Protein AF-A0A522W510-F1 (afdb_monomer)

Foldseek 3Di:
DPVLLQVLQLLLLVLVCVPPNLQLSQVLLVVQPQWDADSNSGTPGGDDDSQSSLVSSLVSQCVVPNVVSLVSSLVSVVVSCVVVVPDDHHPSSDD

Secondary structure (DSSP, 8-state):
--HHHHHHHHHHHHHHHHHH-HHHHHHHHTTSTTEEE-TTS-EEEE-S-HHHHHHHHHHHHHHHHTHHHHHHHHHHHHHHHHH-TT----GGG--

Sequence (95 aa):
MDPRYQELMNAIIQRQASILGIAVAVRRARKVAGLVVGDDGKVLSLSKPPLEALEQMTKEFIDLSGDVGKVFCKVVSKETLKKYPDLKLPEILKD

Radius of gyration: 11.7 Å; Cα contacts (8 Å, |Δi|>4): 128; chains: 1; bounding box: 29×23×30 Å

Mean predicted aligned error: 2.63 Å

Solvent-accessible surface area (backbone atoms only — not comparable to full-atom values): 5301 Å² total; per-residue (Å²): 122,65,66,68,55,48,51,49,52,27,50,39,35,50,54,43,17,77,76,65,35,50,71,54,28,35,57,44,46,53,67,28,81,57,41,40,60,43,90,88,36,43,67,76,48,61,78,58,62,65,53,62,48,52,42,47,36,49,48,44,41,23,76,73,51,43,68,60,33,46,51,53,45,29,55,48,47,55,61,46,32,76,79,38,76,83,64,82,70,39,76,90,54,52,133

pLDDT: mean 94.11, std 4.07, range [67.62, 98.06]

Structure (mmCIF, N/CA/C/O backbone):
data_AF-A0A522W510-F1
#
_entry.id   AF-A0A522W510-F1
#
loop_
_atom_site.group_PDB
_atom_site.id
_atom_site.type_symbol
_atom_site.label_atom_id
_atom_site.label_alt_id
_atom_site.label_comp_id
_atom_site.label_asym_id
_atom_site.label_entity_id
_atom_site.label_seq_id
_atom_site.pdbx_PDB_ins_code
_atom_site.Cartn_x
_atom_site.Cartn_y
_atom_site.Cartn_z
_atom_site.occupancy
_atom_site.B_iso_or_equiv
_atom_site.auth_seq_id
_atom_site.auth_comp_id
_atom_site.auth_asym_id
_atom_site.auth_atom_id
_atom_site.pdbx_PDB_model_num
ATOM 1 N N . MET A 1 1 ? -17.659 -0.823 0.243 1.00 80.06 1 MET A N 1
ATOM 2 C CA . MET A 1 1 ? -16.252 -0.710 0.688 1.00 80.06 1 MET A CA 1
ATOM 3 C C . MET A 1 1 ? -16.141 0.487 1.618 1.00 80.06 1 MET A C 1
ATOM 5 O O . MET A 1 1 ? -16.850 1.455 1.381 1.00 80.06 1 MET A O 1
ATOM 9 N N . ASP A 1 2 ? -15.315 0.424 2.663 1.00 89.31 2 ASP A N 1
ATOM 10 C CA . ASP A 1 2 ? -15.053 1.582 3.533 1.00 89.31 2 ASP A CA 1
ATOM 11 C C . ASP A 1 2 ? -14.225 2.635 2.754 1.00 89.31 2 ASP A C 1
ATOM 13 O O . ASP A 1 2 ? -13.136 2.297 2.270 1.00 89.31 2 ASP A O 1
ATOM 17 N N . PRO A 1 3 ? -14.713 3.886 2.606 1.00 91.69 3 PRO A N 1
ATOM 18 C CA . PRO A 1 3 ? -14.045 4.934 1.827 1.00 91.69 3 PRO A CA 1
ATOM 19 C C . PRO A 1 3 ? -12.624 5.265 2.298 1.00 91.69 3 PRO A C 1
ATOM 21 O O . PRO A 1 3 ? -11.784 5.651 1.490 1.00 91.69 3 PRO A O 1
ATOM 24 N N . ARG A 1 4 ? -12.318 5.071 3.585 1.00 94.69 4 ARG A N 1
ATOM 25 C CA . ARG A 1 4 ? -10.990 5.365 4.149 1.00 94.69 4 ARG A CA 1
ATOM 26 C C . ARG A 1 4 ? -9.936 4.400 3.616 1.00 94.69 4 ARG A C 1
ATOM 28 O O . ARG A 1 4 ? -8.827 4.803 3.275 1.00 94.69 4 ARG A O 1
ATOM 35 N N . TYR A 1 5 ? -10.305 3.126 3.470 1.00 95.00 5 TYR A N 1
ATOM 36 C CA . TYR A 1 5 ? -9.443 2.137 2.822 1.00 95.00 5 TYR A CA 1
ATOM 37 C C . TYR A 1 5 ? -9.334 2.378 1.317 1.00 95.00 5 TYR A C 1
ATOM 39 O O . TYR A 1 5 ? -8.272 2.130 0.755 1.00 95.00 5 TYR A O 1
ATOM 47 N N . GLN A 1 6 ? -10.386 2.894 0.670 1.00 95.06 6 GLN A N 1
ATOM 4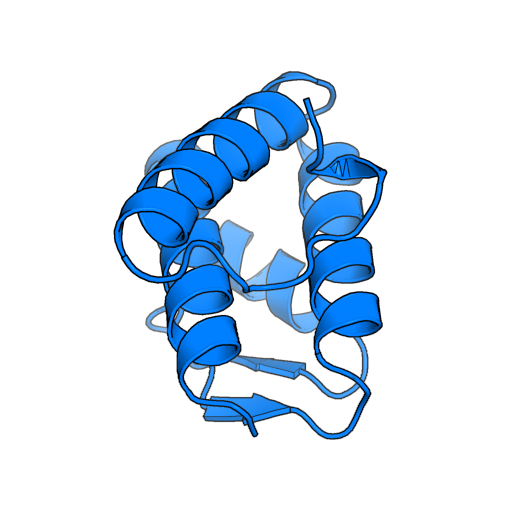8 C CA . GLN A 1 6 ? -10.305 3.317 -0.731 1.00 95.06 6 GLN A CA 1
ATOM 49 C C . GLN A 1 6 ? -9.247 4.390 -0.929 1.00 95.06 6 GLN A C 1
ATOM 51 O O . GLN A 1 6 ? -8.399 4.261 -1.808 1.00 95.06 6 GLN A O 1
ATOM 56 N N . GLU A 1 7 ? -9.296 5.436 -0.102 1.00 96.00 7 GLU A N 1
ATOM 57 C CA . GLU A 1 7 ? -8.341 6.537 -0.154 1.00 96.00 7 GLU A CA 1
ATOM 58 C C . GLU A 1 7 ? -6.920 6.033 0.093 1.00 96.00 7 GLU A C 1
ATOM 60 O O . GLU A 1 7 ? -6.029 6.336 -0.698 1.00 96.00 7 GLU A O 1
ATOM 65 N N . LEU A 1 8 ? -6.718 5.193 1.113 1.00 96.38 8 LEU A N 1
ATOM 66 C CA . LEU A 1 8 ? -5.409 4.610 1.402 1.00 96.38 8 LEU A CA 1
ATOM 67 C C . LEU A 1 8 ? -4.879 3.761 0.239 1.00 96.38 8 LEU A C 1
ATOM 69 O O . LEU A 1 8 ? -3.724 3.905 -0.162 1.00 96.38 8 LEU A O 1
ATOM 73 N N . MET A 1 9 ? -5.710 2.881 -0.324 1.00 97.12 9 MET A N 1
ATOM 74 C CA . MET A 1 9 ? -5.292 2.028 -1.437 1.00 97.12 9 MET A CA 1
ATOM 75 C C . MET A 1 9 ? -4.964 2.854 -2.681 1.00 97.12 9 MET A C 1
ATOM 77 O O . MET A 1 9 ? -3.925 2.630 -3.299 1.00 97.12 9 MET A O 1
ATOM 81 N N . ASN A 1 10 ? -5.793 3.852 -3.001 1.00 97.50 10 ASN A N 1
ATOM 82 C CA . ASN A 1 10 ? -5.517 4.808 -4.071 1.00 97.50 10 ASN A CA 1
ATOM 83 C C . ASN A 1 10 ? -4.187 5.522 -3.833 1.00 97.50 10 ASN A C 1
ATOM 85 O O . ASN A 1 10 ? -3.342 5.553 -4.722 1.00 97.50 10 ASN A O 1
ATOM 89 N N . ALA A 1 11 ? -3.970 6.056 -2.632 1.00 96.75 11 ALA A N 1
ATOM 90 C CA . ALA A 1 11 ? -2.752 6.779 -2.297 1.00 96.75 11 ALA A CA 1
ATOM 91 C C . ALA A 1 11 ? -1.506 5.889 -2.437 1.00 96.75 11 ALA A C 1
ATOM 93 O O . ALA A 1 11 ? -0.494 6.330 -2.983 1.00 96.75 11 ALA A O 1
ATOM 94 N N . ILE A 1 12 ? -1.578 4.621 -2.015 1.00 96.81 12 ILE A N 1
ATOM 95 C CA . ILE A 1 12 ? -0.476 3.665 -2.185 1.00 96.81 12 ILE A CA 1
ATOM 96 C C . ILE A 1 12 ? -0.216 3.397 -3.669 1.00 96.81 12 ILE A C 1
ATOM 98 O O . ILE A 1 12 ? 0.935 3.471 -4.098 1.00 96.81 12 ILE A O 1
ATOM 102 N N . ILE A 1 13 ? -1.256 3.124 -4.462 1.00 97.69 13 ILE A N 1
ATOM 103 C CA . ILE A 1 13 ? -1.111 2.859 -5.901 1.00 97.69 13 ILE A CA 1
ATOM 104 C C . ILE A 1 13 ? -0.496 4.070 -6.604 1.00 97.69 13 ILE A C 1
ATOM 106 O O . ILE A 1 13 ? 0.448 3.904 -7.369 1.00 97.69 13 ILE A O 1
ATOM 110 N N . GLN A 1 14 ? -0.966 5.283 -6.307 1.00 97.25 14 GLN A N 1
ATOM 111 C CA . GLN A 1 14 ? -0.429 6.512 -6.895 1.00 97.25 14 GLN A CA 1
ATOM 112 C C . GLN A 1 14 ? 1.018 6.765 -6.472 1.00 97.25 14 GLN A C 1
ATOM 114 O O . GLN A 1 14 ? 1.856 7.139 -7.296 1.00 97.25 14 GLN A O 1
ATOM 119 N N . ARG A 1 15 ? 1.359 6.495 -5.207 1.00 96.25 15 ARG A N 1
ATOM 120 C CA . ARG A 1 15 ? 2.744 6.614 -4.757 1.00 96.25 15 ARG A CA 1
ATOM 121 C C . ARG A 1 15 ? 3.653 5.651 -5.509 1.00 96.25 15 ARG A C 1
ATOM 123 O O . ARG A 1 15 ? 4.686 6.078 -6.014 1.00 96.25 15 ARG A O 1
ATOM 130 N N . GLN A 1 16 ? 3.251 4.390 -5.635 1.00 95.25 16 GLN A N 1
ATOM 131 C CA . GLN A 1 16 ? 4.003 3.382 -6.381 1.00 95.25 16 GLN A CA 1
ATOM 132 C C . GLN A 1 16 ? 4.068 3.721 -7.877 1.00 95.25 16 GLN A C 1
ATOM 134 O O . GLN A 1 16 ? 5.118 3.570 -8.494 1.00 95.25 16 GLN A O 1
ATOM 139 N N . ALA A 1 17 ? 2.997 4.272 -8.452 1.00 96.50 17 ALA A N 1
ATOM 140 C CA . ALA A 1 17 ? 2.963 4.741 -9.835 1.00 96.50 17 ALA A CA 1
ATOM 141 C C . ALA A 1 17 ? 3.976 5.865 -10.102 1.00 96.50 17 ALA A C 1
ATOM 143 O O . ALA A 1 17 ? 4.598 5.866 -11.160 1.00 96.50 17 ALA A O 1
ATOM 144 N N . SER A 1 18 ? 4.201 6.773 -9.143 1.00 94.94 18 SER A N 1
ATOM 145 C CA . SER A 1 18 ? 5.216 7.834 -9.275 1.00 94.94 18 SER A CA 1
ATOM 146 C C . SER A 1 18 ? 6.660 7.316 -9.347 1.00 94.94 18 SER A C 1
ATOM 148 O O . SER A 1 18 ? 7.544 8.046 -9.781 1.00 94.94 18 SER A O 1
ATOM 150 N N . ILE A 1 19 ? 6.896 6.065 -8.935 1.00 91.62 19 ILE A N 1
ATOM 151 C CA . ILE A 1 19 ? 8.226 5.440 -8.869 1.00 91.62 19 ILE A CA 1
ATOM 152 C C . ILE A 1 19 ? 8.402 4.404 -9.984 1.00 91.62 19 ILE A C 1
ATOM 154 O O . ILE A 1 19 ? 9.438 4.356 -10.637 1.00 91.62 19 ILE A O 1
ATOM 158 N N . LEU A 1 20 ? 7.386 3.566 -10.198 1.00 93.81 20 LEU A N 1
ATOM 159 C CA . LEU A 1 20 ? 7.429 2.405 -11.090 1.00 93.81 20 LEU A CA 1
ATOM 160 C C . LEU A 1 20 ? 6.738 2.654 -12.439 1.00 93.81 20 LEU A C 1
ATOM 162 O O . LEU A 1 20 ? 6.832 1.828 -13.345 1.00 93.81 20 LEU A O 1
ATOM 166 N N . GLY A 1 21 ? 6.002 3.759 -12.561 1.00 96.38 21 GLY A N 1
ATOM 167 C CA . GLY A 1 21 ? 5.073 4.015 -13.655 1.00 96.38 21 GLY A CA 1
ATOM 168 C C . GLY A 1 21 ? 3.682 3.421 -13.403 1.00 96.38 21 GLY A C 1
ATOM 169 O O . GLY A 1 21 ? 3.522 2.351 -12.804 1.00 96.38 21 GLY A O 1
ATOM 170 N N . ILE A 1 22 ? 2.650 4.115 -13.897 1.00 97.25 22 ILE A N 1
ATOM 171 C CA . ILE A 1 22 ? 1.237 3.774 -13.654 1.00 97.25 22 ILE A CA 1
ATOM 172 C C . ILE A 1 22 ? 0.871 2.361 -14.119 1.00 97.25 22 ILE A C 1
ATOM 174 O O . ILE A 1 22 ? 0.228 1.617 -13.382 1.00 97.25 22 ILE A O 1
ATOM 178 N N . ALA A 1 23 ? 1.357 1.945 -15.291 1.00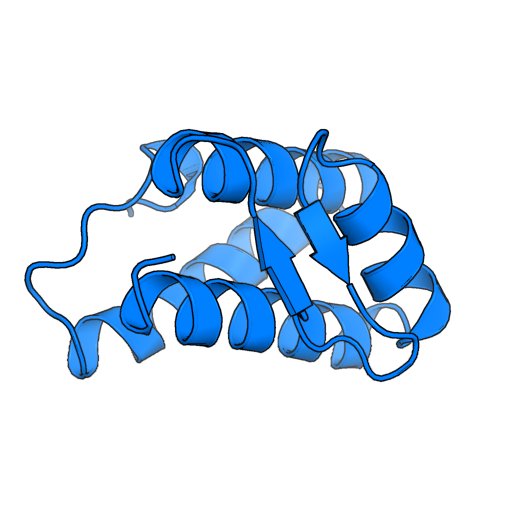 97.50 23 ALA A N 1
ATOM 179 C CA . ALA A 1 23 ? 1.067 0.625 -15.845 1.00 97.50 23 ALA A CA 1
ATOM 180 C C . ALA A 1 23 ? 1.571 -0.510 -14.936 1.00 97.50 23 ALA A C 1
ATOM 182 O O . ALA A 1 23 ? 0.873 -1.505 -14.729 1.00 97.50 23 ALA A O 1
ATOM 183 N N . VAL A 1 24 ? 2.764 -0.354 -14.351 1.00 96.75 24 VAL A N 1
ATOM 184 C CA . VAL A 1 24 ? 3.352 -1.352 -13.446 1.00 96.75 24 VAL A CA 1
ATOM 185 C C . VAL A 1 24 ? 2.598 -1.380 -12.120 1.00 96.75 24 VAL A C 1
ATOM 187 O O . VAL A 1 24 ? 2.260 -2.462 -11.633 1.00 96.75 24 VAL A O 1
ATOM 190 N N . ALA A 1 25 ? 2.281 -0.209 -11.564 1.00 97.19 25 ALA A N 1
ATOM 191 C CA . ALA A 1 25 ? 1.558 -0.108 -10.303 1.00 97.19 25 ALA A CA 1
ATOM 192 C C . ALA A 1 25 ? 0.151 -0.719 -10.387 1.00 97.19 25 ALA A C 1
ATOM 194 O O . ALA A 1 25 ? -0.217 -1.540 -9.545 1.00 97.19 25 ALA A O 1
ATOM 195 N N . VAL A 1 26 ? -0.598 -0.401 -11.448 1.00 98.06 26 VAL A N 1
ATOM 196 C CA . VAL A 1 26 ? -1.922 -0.981 -11.719 1.00 98.06 26 VAL A CA 1
ATOM 197 C C . VAL A 1 26 ? -1.825 -2.492 -11.903 1.00 98.06 26 VAL A C 1
ATOM 199 O O . VAL A 1 26 ? -2.601 -3.235 -11.301 1.00 98.06 26 VAL A O 1
ATOM 202 N N . ARG A 1 27 ? -0.851 -2.976 -12.687 1.00 97.75 27 ARG A N 1
ATOM 203 C CA . ARG A 1 27 ? -0.661 -4.417 -12.908 1.00 97.75 27 ARG A CA 1
ATOM 204 C C . ARG A 1 27 ? -0.399 -5.166 -11.602 1.00 97.75 27 ARG A C 1
ATOM 206 O O . ARG A 1 27 ? -0.921 -6.264 -11.433 1.00 97.75 27 ARG A O 1
ATOM 213 N N . ARG A 1 28 ? 0.391 -4.593 -10.688 1.00 96.56 28 ARG A N 1
ATOM 214 C CA . ARG A 1 28 ? 0.644 -5.177 -9.362 1.00 96.56 28 ARG A CA 1
ATOM 215 C C . ARG A 1 28 ? -0.601 -5.154 -8.486 1.00 96.56 28 ARG A C 1
ATOM 217 O O . ARG A 1 28 ? -0.970 -6.194 -7.955 1.00 96.56 28 ARG A O 1
ATOM 224 N N . ALA A 1 29 ? -1.305 -4.027 -8.411 1.00 97.19 29 ALA A N 1
ATOM 225 C CA . ALA A 1 29 ? -2.536 -3.929 -7.631 1.00 97.19 29 ALA A CA 1
ATOM 226 C C . ALA A 1 29 ? -3.615 -4.921 -8.112 1.00 97.19 29 ALA A C 1
ATOM 228 O O . 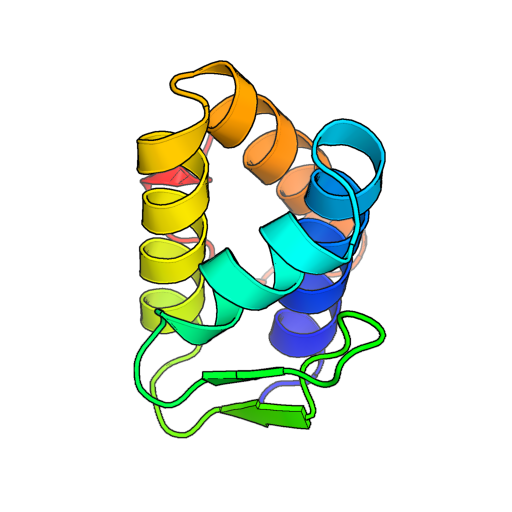ALA A 1 29 ? -4.261 -5.569 -7.297 1.00 97.19 29 ALA A O 1
ATOM 229 N N . ARG A 1 30 ? -3.750 -5.135 -9.428 1.00 97.56 30 ARG A N 1
ATOM 230 C CA . ARG A 1 30 ? -4.704 -6.098 -10.013 1.00 97.56 30 ARG A CA 1
ATOM 231 C C . ARG A 1 30 ? -4.417 -7.569 -9.685 1.00 97.56 30 ARG A C 1
ATOM 233 O O . ARG A 1 30 ? -5.288 -8.404 -9.904 1.00 97.56 30 ARG A O 1
ATOM 240 N N . LYS A 1 31 ? -3.239 -7.912 -9.153 1.00 97.19 31 LYS A N 1
ATOM 241 C CA . LYS A 1 31 ? -2.965 -9.273 -8.653 1.00 97.19 31 LYS A CA 1
ATOM 242 C C . LYS A 1 31 ? -3.668 -9.569 -7.328 1.00 97.19 31 LYS A C 1
ATOM 244 O O . LYS A 1 31 ? -3.823 -10.727 -6.951 1.00 97.19 31 LYS A O 1
ATOM 249 N N . VAL A 1 32 ? -4.116 -8.535 -6.622 1.00 96.81 32 VAL A N 1
ATOM 250 C CA . VAL A 1 32 ? -4.844 -8.668 -5.363 1.00 96.81 32 VAL A CA 1
ATOM 251 C C . VAL A 1 32 ? -6.242 -9.197 -5.669 1.00 96.81 32 VAL A C 1
ATOM 253 O O . VAL A 1 32 ? -7.089 -8.481 -6.197 1.00 96.81 32 VAL A O 1
ATOM 256 N N . ALA A 1 33 ? -6.505 -10.456 -5.315 1.00 94.8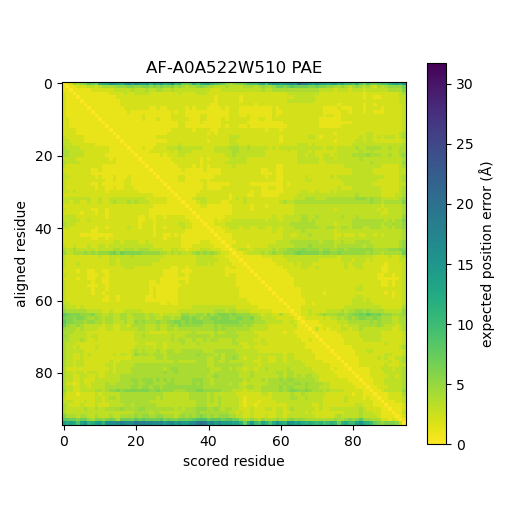8 33 ALA A N 1
ATOM 257 C CA . ALA A 1 33 ? -7.790 -11.096 -5.594 1.00 94.88 33 ALA A CA 1
ATOM 258 C C . ALA A 1 33 ? -8.969 -10.253 -5.078 1.00 94.88 33 ALA A C 1
ATOM 260 O O . ALA A 1 33 ? -8.940 -9.786 -3.938 1.00 94.88 33 ALA A O 1
ATOM 261 N N . GLY A 1 34 ? -9.992 -10.047 -5.904 1.00 93.94 34 GLY A N 1
ATOM 262 C CA . GLY A 1 34 ? -11.172 -9.264 -5.532 1.00 93.94 34 GLY A CA 1
ATOM 263 C C . GLY A 1 34 ? -10.977 -7.744 -5.491 1.00 93.94 34 GLY A C 1
ATOM 264 O O . GLY A 1 34 ? -11.928 -7.054 -5.137 1.00 93.94 34 GLY A O 1
ATOM 265 N N . LEU A 1 35 ? -9.795 -7.212 -5.835 1.00 97.06 35 LEU A N 1
ATOM 266 C CA . LEU A 1 35 ? -9.558 -5.776 -6.013 1.00 97.06 35 LEU A CA 1
ATOM 267 C C . LEU A 1 35 ? -9.676 -5.410 -7.497 1.00 97.06 35 LEU A C 1
ATOM 269 O O . LEU A 1 35 ? -8.942 -5.932 -8.336 1.00 97.06 35 LEU A O 1
ATOM 273 N N . VAL A 1 36 ? -10.565 -4.473 -7.819 1.00 97.50 36 VAL A N 1
ATOM 274 C CA . VAL A 1 36 ? -10.700 -3.922 -9.171 1.00 97.50 36 VAL A CA 1
ATOM 275 C C . VAL A 1 36 ? -10.095 -2.527 -9.195 1.00 97.50 36 VAL A C 1
ATOM 277 O O . VAL A 1 36 ? -10.497 -1.652 -8.429 1.00 97.50 36 VAL A O 1
ATOM 280 N N . VAL A 1 37 ? -9.137 -2.317 -10.095 1.00 97.75 37 VAL A N 1
ATOM 281 C CA . VAL A 1 37 ? -8.417 -1.047 -10.262 1.00 97.75 37 VAL A CA 1
ATOM 282 C C . VAL A 1 37 ? -8.545 -0.592 -11.710 1.00 97.75 37 VAL A C 1
ATOM 284 O O . VAL A 1 37 ? -8.329 -1.397 -12.621 1.00 97.75 37 VAL A O 1
ATOM 287 N N . GLY A 1 38 ? -8.895 0.674 -11.923 1.00 97.69 38 GLY A N 1
ATOM 288 C CA . GLY A 1 38 ? -8.904 1.326 -13.230 1.00 97.69 38 GLY A CA 1
ATOM 289 C C . GLY A 1 38 ? -7.495 1.537 -13.785 1.00 97.69 38 GLY A C 1
ATOM 290 O O . GLY A 1 38 ? -6.503 1.434 -13.064 1.00 97.69 38 GLY A O 1
ATOM 291 N N . ASP A 1 39 ? -7.394 1.830 -15.079 1.00 96.56 39 ASP A N 1
ATOM 292 C CA . ASP A 1 39 ? -6.095 2.088 -15.721 1.00 96.56 39 ASP A CA 1
ATOM 293 C C . ASP A 1 39 ? -5.437 3.389 -15.224 1.00 96.56 39 ASP A C 1
ATOM 295 O O . ASP A 1 39 ? -4.226 3.559 -15.344 1.00 96.56 39 ASP A O 1
ATOM 299 N N . ASP A 1 40 ? -6.215 4.274 -14.594 1.00 95.50 40 ASP A N 1
ATOM 300 C CA . ASP A 1 40 ? -5.747 5.486 -13.914 1.00 95.50 40 ASP A CA 1
ATOM 301 C C . ASP A 1 40 ? -5.214 5.227 -12.491 1.00 95.50 40 ASP A C 1
ATOM 303 O O . ASP A 1 40 ? -4.790 6.155 -11.799 1.00 95.50 40 ASP A O 1
ATOM 307 N N . GLY A 1 41 ? -5.230 3.972 -12.029 1.00 95.25 41 GLY A N 1
ATOM 308 C CA . GLY A 1 41 ? -4.791 3.601 -10.686 1.00 95.25 41 GLY A CA 1
ATOM 309 C C . GLY A 1 41 ? -5.810 3.880 -9.587 1.00 95.25 41 GLY A C 1
ATOM 310 O O . GLY A 1 41 ? -5.435 3.856 -8.414 1.00 95.25 41 GLY A O 1
ATOM 311 N N . LYS A 1 42 ? -7.081 4.134 -9.924 1.00 97.19 42 LYS A N 1
ATOM 312 C CA . LYS A 1 42 ? -8.156 4.234 -8.930 1.00 97.19 42 LYS A CA 1
ATOM 313 C C . LYS A 1 42 ? -8.776 2.877 -8.637 1.00 97.19 42 LYS A C 1
ATOM 315 O O . LYS A 1 42 ? -9.157 2.137 -9.540 1.00 97.19 42 LYS A O 1
ATOM 320 N N . VAL A 1 43 ? -8.944 2.572 -7.357 1.00 97.19 43 VAL A N 1
ATOM 321 C CA . VAL A 1 43 ? -9.735 1.442 -6.878 1.00 97.19 43 VAL A CA 1
ATOM 322 C C . VAL A 1 43 ? -11.206 1.704 -7.181 1.00 97.19 43 VAL A C 1
ATOM 324 O O . VAL A 1 43 ? -11.781 2.690 -6.714 1.00 97.19 43 VAL A O 1
ATOM 327 N N . LEU A 1 44 ? -11.803 0.801 -7.953 1.00 96.62 44 LEU A N 1
ATOM 328 C CA . LEU A 1 44 ? -13.203 0.844 -8.368 1.00 96.62 44 LEU A CA 1
ATOM 329 C C . LEU A 1 44 ? -14.080 -0.003 -7.445 1.00 96.62 44 LEU A C 1
ATOM 331 O O . LEU A 1 44 ? -15.184 0.404 -7.093 1.00 96.62 44 LEU A O 1
ATOM 335 N N . SER A 1 45 ? -13.593 -1.173 -7.030 1.00 96.50 45 SER A N 1
ATOM 336 C CA . SER A 1 45 ? -14.316 -2.044 -6.106 1.00 96.50 45 SER A CA 1
ATOM 337 C C . SER A 1 45 ? -13.390 -3.008 -5.369 1.00 96.50 45 SER A C 1
ATOM 339 O O . SER A 1 45 ? -12.260 -3.270 -5.786 1.00 96.50 45 SER A O 1
ATOM 341 N N . LEU A 1 46 ? -13.894 -3.531 -4.250 1.00 96.25 46 LEU A N 1
ATOM 342 C CA . LEU A 1 46 ? -13.244 -4.559 -3.452 1.00 96.25 46 LEU A CA 1
ATOM 343 C C . LEU A 1 46 ? -14.288 -5.543 -2.924 1.00 96.25 46 LEU A C 1
ATOM 345 O O . LEU A 1 46 ? -15.247 -5.127 -2.272 1.00 96.25 46 LEU A O 1
ATOM 349 N N . SER A 1 47 ? -14.079 -6.835 -3.168 1.00 93.44 47 SER A N 1
ATOM 350 C CA . SER A 1 47 ? -14.997 -7.911 -2.767 1.00 93.44 47 SER A CA 1
ATOM 351 C C . SER A 1 47 ? -14.536 -8.716 -1.546 1.00 93.44 47 SER A C 1
ATOM 353 O O . SER A 1 47 ? -15.137 -9.739 -1.230 1.00 93.44 47 SER A O 1
ATOM 355 N N . LYS A 1 48 ? -13.465 -8.292 -0.868 1.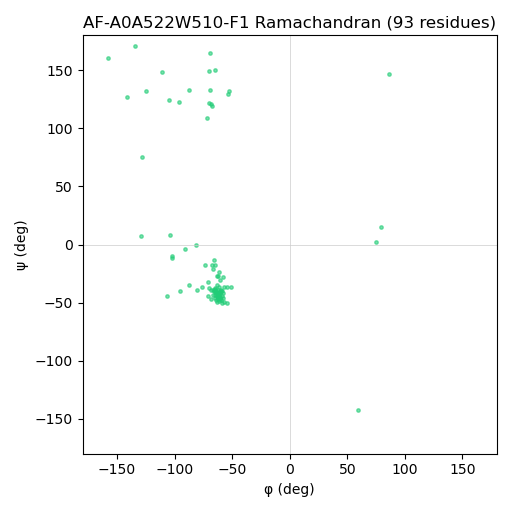00 92.31 48 LYS A N 1
ATOM 356 C CA . LYS A 1 48 ? -12.889 -8.975 0.303 1.00 92.31 48 LYS A CA 1
ATOM 357 C C . LYS A 1 48 ? -12.573 -7.992 1.440 1.00 92.31 48 LYS A C 1
ATOM 359 O O . LYS A 1 48 ? -12.638 -6.780 1.212 1.00 92.31 48 LYS A O 1
ATOM 364 N N . PRO A 1 49 ? -12.221 -8.469 2.649 1.00 94.75 49 PRO A N 1
ATOM 365 C CA . PRO A 1 49 ? -11.890 -7.590 3.763 1.00 94.75 49 PRO A CA 1
ATOM 366 C C . PRO A 1 49 ? -10.791 -6.569 3.397 1.00 94.75 49 PRO A C 1
ATOM 368 O O . PRO A 1 49 ? -9.735 -6.958 2.888 1.00 94.75 49 PRO A O 1
ATOM 371 N N . PRO A 1 50 ? -10.999 -5.261 3.656 1.00 94.19 50 PRO A N 1
ATOM 372 C CA . PRO A 1 50 ? -10.044 -4.213 3.286 1.00 94.19 50 PRO A CA 1
ATOM 373 C C . PRO A 1 50 ? -8.641 -4.403 3.858 1.00 94.19 50 PRO A C 1
ATOM 375 O O . PRO A 1 50 ? -7.657 -4.126 3.175 1.00 94.19 50 PRO A O 1
ATOM 378 N N . LEU A 1 51 ? -8.549 -4.920 5.083 1.00 94.44 51 LEU A N 1
ATOM 379 C CA . LEU A 1 51 ? -7.277 -5.163 5.757 1.00 94.44 51 LEU A CA 1
ATOM 380 C C . LEU A 1 51 ? -6.444 -6.227 5.028 1.00 94.44 51 LEU A C 1
ATOM 382 O O . LEU A 1 51 ? -5.267 -6.008 4.751 1.00 94.44 51 LEU A O 1
ATOM 386 N N . GLU A 1 52 ? -7.077 -7.337 4.643 1.00 95.44 52 GLU A N 1
ATOM 387 C CA . GLU A 1 52 ? -6.436 -8.420 3.888 1.00 95.44 52 GLU A CA 1
ATOM 388 C C . GLU A 1 52 ? -6.016 -7.959 2.489 1.00 95.44 52 GLU A C 1
ATOM 390 O O . GLU A 1 52 ? -4.941 -8.304 1.998 1.00 95.44 52 GLU A O 1
ATOM 395 N N . ALA A 1 53 ? -6.852 -7.151 1.833 1.00 96.12 53 ALA A N 1
ATOM 396 C CA . ALA A 1 53 ? -6.533 -6.572 0.533 1.00 96.12 53 ALA A CA 1
ATOM 397 C C . ALA A 1 53 ? -5.330 -5.638 0.590 1.00 96.12 53 ALA A C 1
ATOM 399 O O . ALA A 1 53 ? -4.451 -5.724 -0.264 1.00 96.12 53 ALA A O 1
ATOM 400 N N . LEU A 1 54 ? -5.272 -4.792 1.613 1.00 95.69 54 LEU A N 1
ATOM 401 C CA . LEU A 1 54 ? -4.176 -3.863 1.831 1.00 95.69 54 LEU A CA 1
ATOM 402 C C . LEU A 1 54 ? -2.863 -4.597 2.130 1.00 95.69 54 LEU A C 1
ATOM 404 O O . LEU A 1 54 ? -1.812 -4.225 1.606 1.00 95.69 54 LEU A O 1
ATOM 408 N N . GLU A 1 55 ? -2.923 -5.666 2.924 1.00 96.25 55 GLU A N 1
ATOM 409 C CA . GLU A 1 55 ? -1.762 -6.505 3.208 1.00 96.25 55 GLU A CA 1
ATOM 410 C C . GLU A 1 55 ? -1.236 -7.181 1.937 1.00 96.25 55 GLU A C 1
ATOM 412 O O . GLU A 1 55 ? -0.046 -7.090 1.635 1.00 96.25 55 GLU A O 1
ATOM 417 N N . GLN A 1 56 ? -2.116 -7.813 1.157 1.00 96.75 56 GLN A N 1
ATOM 418 C CA . GLN A 1 56 ? -1.733 -8.466 -0.097 1.00 96.75 56 GLN A CA 1
ATOM 419 C C . GLN A 1 56 ? -1.205 -7.466 -1.130 1.00 96.75 56 GLN A C 1
ATOM 421 O O . GLN A 1 56 ? -0.195 -7.730 -1.773 1.00 96.75 56 GLN A O 1
ATOM 426 N N . MET A 1 57 ? -1.834 -6.296 -1.251 1.00 96.25 57 MET A N 1
ATOM 427 C CA . MET A 1 57 ? -1.359 -5.235 -2.140 1.00 96.25 57 MET A CA 1
ATOM 428 C C . MET A 1 57 ? 0.044 -4.766 -1.751 1.00 96.25 57 MET A C 1
ATOM 430 O O . MET A 1 57 ? 0.903 -4.579 -2.608 1.00 96.25 57 MET A O 1
ATOM 434 N N . THR A 1 58 ? 0.298 -4.622 -0.451 1.00 95.81 58 THR A N 1
ATOM 435 C CA . THR A 1 58 ? 1.626 -4.269 0.061 1.00 95.81 58 THR A CA 1
ATOM 436 C C . THR A 1 58 ? 2.648 -5.354 -0.272 1.00 95.81 58 THR A C 1
ATOM 438 O O . THR A 1 58 ? 3.736 -5.041 -0.750 1.00 95.81 58 THR A O 1
ATOM 441 N N . LYS A 1 59 ? 2.290 -6.632 -0.086 1.00 96.56 59 LYS A N 1
ATOM 442 C CA . LYS A 1 59 ? 3.142 -7.772 -0.456 1.00 96.56 59 LYS A CA 1
ATOM 443 C C . LYS A 1 59 ? 3.486 -7.769 -1.947 1.00 96.56 59 LYS A C 1
ATOM 445 O O . LYS A 1 59 ? 4.642 -7.989 -2.276 1.00 96.56 59 LYS A O 1
ATOM 450 N N . GLU A 1 60 ? 2.546 -7.437 -2.832 1.00 96.75 60 GLU A N 1
ATOM 451 C CA . GLU A 1 60 ? 2.808 -7.331 -4.278 1.00 96.75 60 GLU A CA 1
ATOM 452 C C . GLU A 1 60 ? 3.821 -6.240 -4.644 1.00 96.75 60 GLU A C 1
ATOM 454 O O . GLU A 1 60 ? 4.610 -6.407 -5.578 1.00 96.75 60 GLU A O 1
ATOM 459 N N . PHE A 1 61 ? 3.822 -5.119 -3.920 1.00 95.50 61 PHE A N 1
A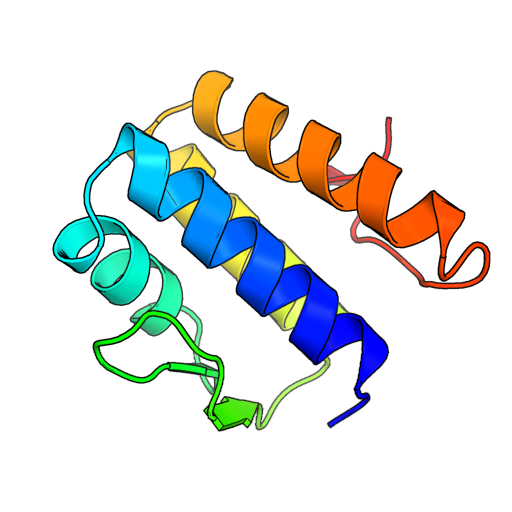TOM 460 C CA . PHE A 1 61 ? 4.812 -4.063 -4.127 1.00 95.50 61 PHE A CA 1
ATOM 461 C C . PHE A 1 61 ? 6.178 -4.416 -3.535 1.00 95.50 61 PHE A C 1
ATOM 463 O O . PHE A 1 61 ? 7.202 -4.116 -4.151 1.00 95.50 61 PHE A O 1
ATOM 470 N N . ILE A 1 62 ? 6.207 -5.094 -2.386 1.00 94.62 62 ILE A N 1
ATOM 471 C CA . ILE A 1 62 ? 7.445 -5.594 -1.773 1.00 94.62 62 ILE A CA 1
ATOM 472 C C . ILE A 1 62 ? 8.080 -6.683 -2.640 1.00 94.62 62 ILE A C 1
ATOM 474 O O . ILE A 1 62 ? 9.277 -6.630 -2.883 1.00 94.62 62 ILE A O 1
ATOM 478 N N . ASP A 1 63 ? 7.292 -7.616 -3.170 1.00 96.06 63 ASP A N 1
ATOM 479 C CA . ASP A 1 63 ? 7.765 -8.644 -4.106 1.00 96.06 63 ASP A CA 1
ATOM 480 C C . ASP A 1 63 ? 8.475 -8.030 -5.323 1.00 96.06 63 ASP A C 1
ATOM 482 O O . ASP A 1 63 ? 9.471 -8.553 -5.812 1.00 96.06 63 ASP A O 1
ATOM 486 N N . LEU A 1 64 ? 7.993 -6.877 -5.798 1.00 92.88 64 LEU A N 1
ATOM 487 C CA . LEU A 1 64 ? 8.595 -6.186 -6.934 1.00 92.88 64 LEU A CA 1
ATOM 488 C C . LEU A 1 64 ? 9.838 -5.356 -6.576 1.00 92.88 64 LEU A C 1
ATOM 490 O O . LEU A 1 64 ? 10.749 -5.265 -7.392 1.00 92.88 64 LEU A O 1
ATOM 494 N N . SER A 1 65 ? 9.839 -4.675 -5.428 1.00 89.25 65 SER A N 1
ATOM 495 C CA . SER A 1 65 ? 10.789 -3.584 -5.131 1.00 89.25 65 SER A CA 1
ATOM 496 C C . SER A 1 65 ? 11.519 -3.715 -3.790 1.00 89.25 65 SER A C 1
ATOM 498 O O . SER A 1 65 ? 12.239 -2.805 -3.379 1.00 89.25 65 SER A O 1
ATOM 500 N N . GLY A 1 66 ? 11.350 -4.842 -3.100 1.00 91.81 66 GLY A N 1
ATOM 501 C CA . GLY A 1 66 ? 11.954 -5.125 -1.803 1.00 91.81 66 GLY A CA 1
ATOM 502 C C . GLY A 1 66 ? 11.550 -4.117 -0.726 1.00 91.81 66 GLY A C 1
ATOM 503 O O . GLY A 1 66 ? 10.415 -3.630 -0.675 1.00 91.81 66 GLY A O 1
ATOM 504 N N . ASP A 1 67 ? 12.509 -3.780 0.136 1.00 90.19 67 ASP A N 1
ATOM 505 C CA . ASP A 1 67 ? 12.299 -2.863 1.260 1.00 90.19 67 ASP A CA 1
ATOM 506 C C . ASP A 1 67 ? 11.902 -1.451 0.822 1.00 90.19 67 ASP A C 1
ATOM 508 O O . ASP A 1 67 ? 11.174 -0.762 1.537 1.00 90.19 67 ASP A O 1
ATOM 512 N N . VAL A 1 68 ? 12.301 -1.033 -0.380 1.00 89.06 68 VAL A N 1
ATOM 513 C CA . VAL A 1 68 ? 11.921 0.268 -0.941 1.00 89.06 68 VAL A CA 1
ATOM 514 C C . VAL A 1 68 ? 10.401 0.353 -1.114 1.00 89.06 68 VAL A C 1
ATOM 516 O O . VAL A 1 68 ? 9.779 1.330 -0.690 1.00 89.06 68 VAL A O 1
ATOM 519 N N . GLY A 1 69 ? 9.775 -0.705 -1.640 1.00 88.38 69 GLY A N 1
ATOM 520 C CA . GLY A 1 69 ? 8.319 -0.802 -1.753 1.00 88.38 69 GLY A CA 1
ATOM 521 C C . GLY A 1 69 ? 7.624 -0.691 -0.402 1.00 88.38 69 GLY A C 1
ATOM 522 O O . GLY A 1 69 ? 6.670 0.078 -0.256 1.00 88.38 69 GLY A O 1
ATOM 523 N N . LYS A 1 70 ? 8.154 -1.396 0.606 1.00 92.56 70 LYS A N 1
ATOM 524 C CA . LYS A 1 70 ? 7.644 -1.356 1.983 1.00 92.56 70 LYS A CA 1
ATOM 525 C C . LYS A 1 70 ? 7.704 0.054 2.565 1.00 92.56 70 LYS A C 1
ATOM 527 O O . LYS A 1 70 ? 6.709 0.525 3.118 1.00 92.56 70 LYS A O 1
ATOM 532 N N . VAL A 1 71 ? 8.844 0.734 2.428 1.00 93.19 71 VAL A N 1
ATOM 533 C CA . VAL A 1 71 ? 9.049 2.097 2.942 1.00 93.19 71 VAL A CA 1
ATOM 534 C C . VAL A 1 71 ? 8.022 3.056 2.3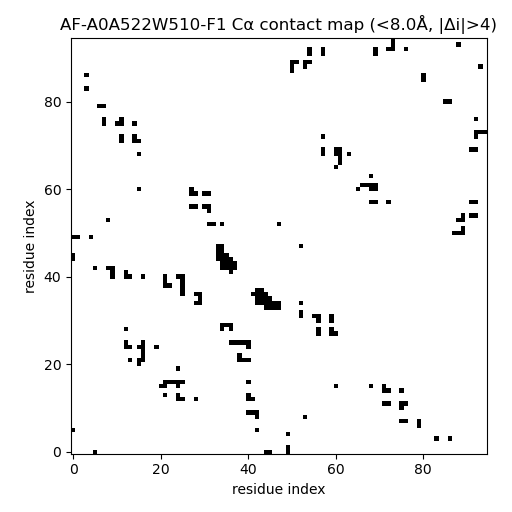49 1.00 93.19 71 VAL A C 1
ATOM 536 O O . VAL A 1 71 ? 7.379 3.796 3.092 1.00 93.19 71 VAL A O 1
ATOM 539 N N . PHE A 1 72 ? 7.792 3.013 1.036 1.00 91.88 72 PHE A N 1
ATOM 540 C CA . PHE A 1 72 ? 6.821 3.908 0.408 1.00 91.88 72 PHE A CA 1
ATOM 541 C C . PHE A 1 72 ? 5.381 3.630 0.835 1.00 91.88 72 PHE A C 1
ATOM 543 O O . PHE A 1 72 ? 4.639 4.578 1.099 1.00 91.88 72 PHE A O 1
ATOM 550 N N . CYS A 1 73 ? 4.990 2.362 0.978 1.00 91.94 73 CYS A N 1
ATOM 551 C CA . CYS A 1 73 ? 3.673 2.028 1.516 1.00 91.94 73 CYS A CA 1
ATOM 552 C C . CYS A 1 73 ? 3.510 2.521 2.965 1.00 91.94 73 CYS A C 1
ATOM 554 O O . CYS A 1 73 ? 2.459 3.073 3.301 1.00 91.94 73 CYS A O 1
ATOM 556 N N . LYS A 1 74 ? 4.546 2.397 3.809 1.00 93.50 74 LYS A N 1
ATOM 557 C CA . LYS A 1 74 ? 4.538 2.928 5.183 1.00 93.50 74 LYS A CA 1
ATOM 558 C C . LYS A 1 74 ? 4.378 4.448 5.212 1.00 93.50 74 LYS A C 1
ATOM 560 O O . LYS A 1 74 ? 3.523 4.945 5.937 1.00 93.50 74 LYS A O 1
ATOM 565 N N . VAL A 1 75 ? 5.152 5.185 4.411 1.00 92.75 75 VAL A N 1
ATOM 566 C CA . VAL A 1 75 ? 5.081 6.660 4.347 1.00 92.75 75 VAL A CA 1
ATOM 567 C C . VAL A 1 75 ? 3.656 7.128 4.044 1.00 92.75 75 VAL A C 1
ATOM 569 O O . VAL A 1 75 ? 3.098 7.923 4.798 1.00 92.75 75 VAL A O 1
ATOM 572 N N . VAL A 1 76 ? 3.032 6.566 3.008 1.00 92.62 76 VAL A N 1
ATOM 573 C CA . VAL A 1 76 ? 1.657 6.920 2.617 1.00 92.62 76 VAL A CA 1
ATOM 574 C C . VAL A 1 76 ? 0.638 6.529 3.686 1.00 92.62 76 VAL A C 1
ATOM 576 O O . VAL A 1 76 ? -0.309 7.270 3.960 1.00 92.62 76 VAL A O 1
ATOM 579 N N . SER A 1 77 ? 0.833 5.373 4.323 1.00 91.19 77 SER A N 1
ATOM 580 C CA . SER A 1 77 ? -0.054 4.911 5.392 1.00 91.19 77 SER A CA 1
ATOM 581 C C . SER A 1 77 ? -0.033 5.869 6.580 1.00 91.19 77 SER A C 1
ATOM 583 O O . SER A 1 77 ? -1.095 6.236 7.076 1.00 91.19 77 SER A O 1
ATOM 585 N N . LYS A 1 78 ? 1.145 6.366 6.983 1.00 91.69 78 LYS A N 1
ATOM 586 C CA . LYS A 1 78 ? 1.267 7.380 8.045 1.00 91.69 78 LYS A CA 1
ATOM 587 C C . LYS A 1 78 ? 0.553 8.678 7.694 1.00 91.69 78 LYS A C 1
ATOM 589 O O . LYS A 1 78 ? -0.122 9.252 8.542 1.00 91.69 78 LYS A O 1
ATOM 594 N N . GLU A 1 79 ? 0.698 9.155 6.461 1.00 91.56 79 GLU A N 1
ATOM 595 C CA . GLU A 1 79 ? 0.008 10.366 6.006 1.00 91.56 79 GLU A CA 1
ATOM 596 C C . GLU A 1 79 ? -1.511 10.196 6.035 1.00 91.56 79 GLU A C 1
ATOM 598 O O . GLU A 1 79 ? -2.227 11.098 6.465 1.00 91.56 79 GLU A O 1
ATOM 603 N N . THR A 1 80 ? -1.997 9.015 5.661 1.00 90.56 80 THR A N 1
ATOM 604 C CA . THR A 1 80 ? -3.426 8.692 5.691 1.00 90.56 80 THR A CA 1
ATOM 605 C C . THR A 1 80 ? -3.951 8.558 7.125 1.00 90.56 80 THR A C 1
ATOM 607 O O . THR A 1 80 ? -5.039 9.044 7.426 1.00 90.56 80 THR A O 1
ATOM 610 N N . LEU A 1 81 ? -3.160 7.995 8.047 1.00 91.75 81 LEU A N 1
ATOM 611 C CA . LEU A 1 81 ? -3.503 7.908 9.473 1.00 91.75 81 LEU A CA 1
ATOM 612 C C . LEU A 1 81 ? -3.631 9.276 10.153 1.00 91.75 81 LEU A C 1
ATOM 614 O O . LEU A 1 81 ? -4.401 9.406 11.098 1.00 91.75 81 LEU A O 1
ATOM 618 N N . LYS A 1 82 ? -2.945 10.320 9.666 1.00 93.12 82 LYS A N 1
ATOM 619 C CA . LYS A 1 82 ? -3.172 11.691 10.165 1.00 93.12 82 LYS A CA 1
ATOM 620 C C . LYS A 1 82 ? -4.612 12.155 9.930 1.00 93.12 82 LYS A C 1
ATOM 622 O O . LYS A 1 82 ? -5.121 12.951 10.710 1.00 93.12 82 LYS A O 1
ATOM 627 N N . LYS A 1 83 ? -5.257 11.668 8.863 1.00 93.62 83 LYS A N 1
ATOM 628 C CA . LYS A 1 83 ? -6.671 11.936 8.559 1.00 93.62 83 LYS A CA 1
ATOM 629 C C . LYS A 1 83 ? -7.610 10.934 9.236 1.00 93.62 83 LYS A C 1
ATOM 631 O O . LYS A 1 83 ? -8.707 11.309 9.634 1.00 93.62 83 LYS A O 1
ATOM 636 N N . TYR A 1 84 ? -7.179 9.678 9.361 1.00 93.81 84 TYR A N 1
ATOM 637 C CA . TYR A 1 84 ? -7.972 8.569 9.901 1.00 93.81 84 TYR A CA 1
ATOM 638 C C . TYR A 1 84 ? -7.211 7.830 11.014 1.00 93.81 84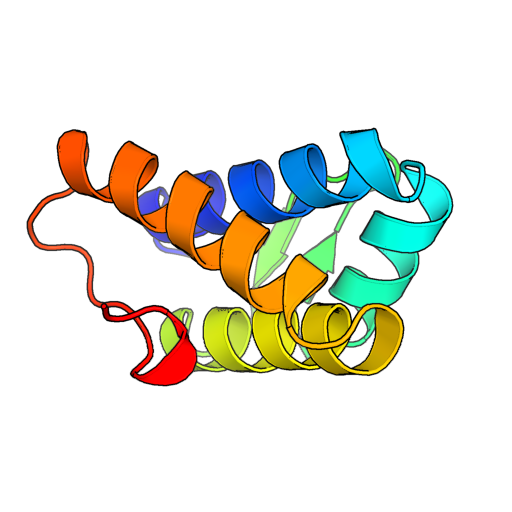 TYR A C 1
ATOM 640 O O . TYR A 1 84 ? -6.697 6.734 10.783 1.00 93.81 84 TYR A O 1
ATOM 648 N N . PRO A 1 85 ? -7.106 8.411 12.220 1.00 92.75 85 PRO A N 1
ATOM 649 C CA . PRO A 1 85 ? -6.257 7.874 13.286 1.00 92.75 85 PRO A CA 1
ATOM 650 C C . PRO A 1 85 ? -6.728 6.516 13.832 1.00 92.75 85 PRO A C 1
ATOM 652 O O . PRO A 1 85 ? -5.935 5.780 14.411 1.00 92.75 85 PRO A O 1
ATOM 655 N N . ASP A 1 86 ? -8.000 6.165 13.638 1.00 93.81 86 ASP A N 1
ATOM 656 C CA . ASP A 1 86 ? -8.608 4.896 14.049 1.00 93.81 86 ASP A CA 1
ATOM 657 C C . ASP A 1 86 ? -8.534 3.800 12.966 1.00 93.81 86 ASP A C 1
ATOM 659 O O . ASP A 1 86 ? -8.956 2.661 13.197 1.00 93.81 86 ASP A O 1
ATOM 663 N N . LEU A 1 87 ? -8.018 4.122 11.772 1.00 94.38 87 LEU A N 1
ATOM 664 C CA . LEU A 1 87 ? -7.957 3.183 10.657 1.00 94.38 87 LEU A CA 1
ATOM 665 C C . LEU A 1 87 ? -6.975 2.048 10.967 1.00 94.38 87 LEU A C 1
ATOM 667 O O . LEU A 1 87 ? -5.775 2.254 11.141 1.00 94.38 87 LEU A O 1
ATOM 671 N N . LYS A 1 88 ? -7.482 0.814 10.999 1.00 94.50 88 LYS A N 1
ATOM 672 C CA . LYS A 1 88 ? -6.644 -0.367 11.223 1.00 94.50 88 LYS A CA 1
ATOM 673 C C . LYS A 1 88 ? -5.730 -0.606 10.020 1.00 94.50 88 LYS A C 1
ATOM 675 O O . LYS A 1 88 ? -6.182 -0.639 8.879 1.00 94.50 88 LYS A O 1
ATOM 680 N N . LEU A 1 89 ? -4.450 -0.840 10.298 1.00 93.69 89 LEU A N 1
ATOM 681 C CA . LEU A 1 89 ? -3.451 -1.228 9.305 1.00 93.69 89 LEU A CA 1
ATOM 682 C C . LEU A 1 89 ? -2.995 -2.674 9.522 1.00 93.69 89 LEU A C 1
ATOM 684 O O . LEU A 1 89 ? -2.957 -3.130 10.669 1.00 93.69 89 LEU A O 1
ATOM 688 N N . PRO A 1 90 ? -2.624 -3.396 8.451 1.00 93.56 90 PRO A N 1
ATOM 689 C CA . PRO A 1 90 ? -1.957 -4.682 8.584 1.00 93.56 90 PRO A CA 1
ATOM 690 C C . PRO A 1 90 ? -0.579 -4.494 9.230 1.00 93.56 90 PRO A C 1
ATOM 692 O O . PRO A 1 90 ? 0.068 -3.466 9.022 1.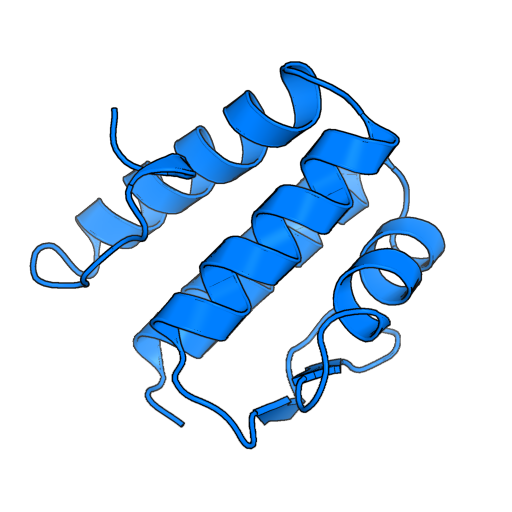00 93.56 90 PRO A O 1
ATOM 695 N N . GLU A 1 91 ? -0.105 -5.500 9.970 1.00 91.81 91 GLU A N 1
ATOM 696 C CA . GLU A 1 91 ? 1.174 -5.455 10.706 1.00 91.81 91 GLU A CA 1
ATOM 697 C C . GLU A 1 91 ? 2.356 -5.017 9.828 1.00 91.81 91 GLU A C 1
ATOM 699 O O . GLU A 1 91 ? 3.208 -4.249 10.256 1.00 91.81 91 GLU A O 1
ATOM 704 N N . ILE A 1 92 ? 2.373 -5.423 8.555 1.00 91.00 92 ILE A N 1
ATOM 705 C CA . ILE A 1 92 ? 3.440 -5.080 7.603 1.00 91.00 92 ILE A CA 1
ATOM 706 C C . ILE A 1 92 ? 3.584 -3.567 7.335 1.00 91.00 92 ILE A C 1
ATOM 708 O O . ILE A 1 92 ? 4.663 -3.115 6.938 1.00 91.00 92 ILE A O 1
ATOM 712 N N . LEU A 1 93 ? 2.511 -2.799 7.554 1.00 89.44 93 LEU A N 1
ATOM 713 C CA . LEU A 1 93 ? 2.455 -1.343 7.390 1.00 89.44 93 LEU A CA 1
ATOM 714 C C . LEU A 1 93 ? 2.535 -0.582 8.713 1.00 89.44 93 LEU A C 1
ATOM 716 O O . LEU A 1 93 ? 2.692 0.639 8.684 1.00 89.44 93 LEU A O 1
ATOM 720 N N . LYS A 1 94 ? 2.437 -1.277 9.850 1.00 84.31 94 LYS A N 1
ATOM 721 C CA . LYS A 1 94 ? 2.706 -0.671 11.153 1.00 84.31 94 LYS A CA 1
ATOM 722 C C . LYS A 1 94 ? 4.198 -0.384 11.274 1.00 84.31 94 LYS A C 1
ATOM 724 O O . LYS A 1 94 ? 5.022 -1.051 10.637 1.00 84.31 94 LYS A O 1
ATOM 729 N N . ASP A 1 95 ? 4.524 0.667 12.015 1.00 67.62 95 ASP A N 1
ATOM 730 C CA . ASP A 1 95 ? 5.908 1.064 12.261 1.00 67.62 95 ASP A CA 1
ATOM 731 C C . ASP A 1 95 ? 6.684 -0.003 13.017 1.00 67.62 95 ASP A C 1
ATOM 733 O O . ASP A 1 95 ? 6.240 -0.384 14.120 1.00 67.62 95 ASP A O 1
#

Nearest PDB structures (foldseek):
  6bdd-assembly1_A  TM=4.962E-01  e=5.903E-01  Kordia algicida OT-1
  7bml-assembly2_C  TM=2.594E-01  e=2.126E+00  Borreliella burgdorferi
  5yrq-assembly1_A  TM=4.175E-01  e=8.556E+00  Saccharomyces cerevisiae S288C
  7uj2-assembly1_A  TM=2.458E-01  e=2.969E+00  Borreliella burgdorferi 297
  7nen-assembly1_A-2  TM=2.563E-01  e=6.847E+00  Borreliella garinii